Protein AF-A0A814JHU2-F1 (afdb_monomer_lite)

Radius of gyration: 31.2 Å; chains: 1; bounding box: 69×25×78 Å

Organism: Adineta ricciae (NCBI:txid249248)

InterPro domains:
  IPR001770 G-protein, gamma subunit [PR00321] (22-37)
  IPR001770 G-protein, gamma subunit [PR00321] (38-52)
  IPR001770 G-protein, gamma subunit [PR00321] (58-75)
  IPR001770 G-protein, gamma subunit [PTHR13809] (15-80)
  IPR015898 G-protein, gamma subunit-like domain [PF00631] (19-79)
  IPR015898 G-protein, gamma subunit-like domain [PS50058] (15-81)
  IPR015898 G-protein, gamma subunit-like domain [SM00224] (19-81)
  IPR015898 G-protein, gamma subunit-like domain [SM01224] (15-80)
  IPR015898 G-protein, gamma subunit-like domain [cd00068] (19-75)
  IPR036284 G-protein gamma-like domain superfamily [G3DSA:4.10.260.10] (11-80)
  IPR036284 G-protein gamma-like domain superfamily [SSF48670] (14-74)

pLDDT: mean 83.0, std 15.1, range [47.0, 98.31]

Secondary structure (DSSP, 8-state):
-HHHHHHHHHHHHHHHHHHHHHHHHHHHHHHHTTSPPPPHHHHHHHHHHHHHHHGGG-HHHH-PPTT--TTS---------

Foldseek 3Di:
DPPVVVVVVVVVVVVVVVVVVVVVVVVVVVVVVPDDDDDPVVVVVVVVVVCVVCQCVPCVRVPDDPPPDPPPDPPPPPPPD

Sequence (81 aa):
MYNTHLLYFNKRERSMAGVERLERIVAELRNEAKVQRINVSVACQDLVKYCQDHELKDVLVSGFEHRANEFESKRKLCIMI

Structure (mmCIF, N/CA/C/O backbone):
data_AF-A0A814JHU2-F1
#
_entry.id   AF-A0A814JHU2-F1
#
loop_
_atom_site.group_PDB
_atom_site.id
_atom_site.type_symbol
_atom_site.label_atom_id
_atom_site.label_alt_id
_atom_site.label_comp_id
_atom_site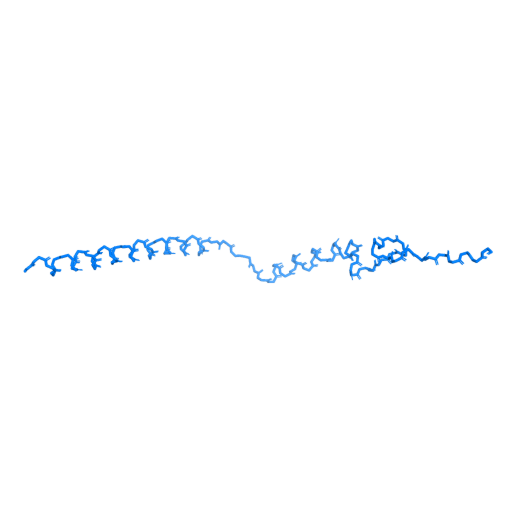.label_asym_id
_atom_site.label_entity_id
_atom_site.label_seq_id
_atom_site.pdbx_PDB_ins_code
_atom_site.Cartn_x
_atom_site.Cartn_y
_atom_site.Cartn_z
_atom_site.occupancy
_atom_site.B_iso_or_equiv
_atom_site.auth_seq_id
_atom_site.auth_comp_id
_atom_site.auth_asym_id
_atom_site.auth_atom_id
_atom_site.pdbx_PDB_model_num
ATOM 1 N N . MET A 1 1 ? -6.613 14.846 55.472 1.00 59.97 1 MET A N 1
ATOM 2 C CA . MET A 1 1 ? -7.775 14.546 54.601 1.00 59.97 1 MET A CA 1
ATOM 3 C C . MET A 1 1 ? -7.693 15.157 53.191 1.00 59.97 1 MET A C 1
ATOM 5 O O . MET A 1 1 ? -8.336 14.630 52.301 1.00 59.97 1 MET A O 1
ATOM 9 N N . TYR A 1 2 ? -6.890 16.204 52.938 1.00 62.66 2 TYR A N 1
ATOM 10 C CA . TYR A 1 2 ? -6.795 16.858 51.613 1.00 62.66 2 TYR A CA 1
ATOM 11 C C . TYR A 1 2 ? -5.988 16.094 50.543 1.00 62.66 2 TYR A C 1
ATOM 13 O O . TYR A 1 2 ? -6.256 16.213 49.352 1.00 62.66 2 TYR A O 1
ATOM 21 N N . ASN A 1 3 ? -5.017 15.278 50.958 1.00 68.50 3 ASN A N 1
ATOM 22 C CA . ASN A 1 3 ? -4.062 14.641 50.044 1.00 68.50 3 ASN A CA 1
ATOM 23 C C . ASN A 1 3 ? -4.700 13.531 49.180 1.00 68.50 3 ASN A C 1
ATOM 25 O O . ASN A 1 3 ? -4.404 13.389 47.999 1.00 68.50 3 ASN A O 1
ATOM 29 N N . THR A 1 4 ? -5.662 12.789 49.733 1.00 73.31 4 THR A N 1
ATOM 30 C CA . THR A 1 4 ? -6.415 11.766 48.993 1.00 73.31 4 THR A CA 1
ATOM 31 C C . THR A 1 4 ? -7.273 12.371 47.885 1.00 73.31 4 THR A C 1
ATOM 33 O O . THR A 1 4 ? -7.277 11.845 46.776 1.00 73.31 4 THR A O 1
ATOM 36 N N . HIS A 1 5 ? -7.952 13.495 48.131 1.00 7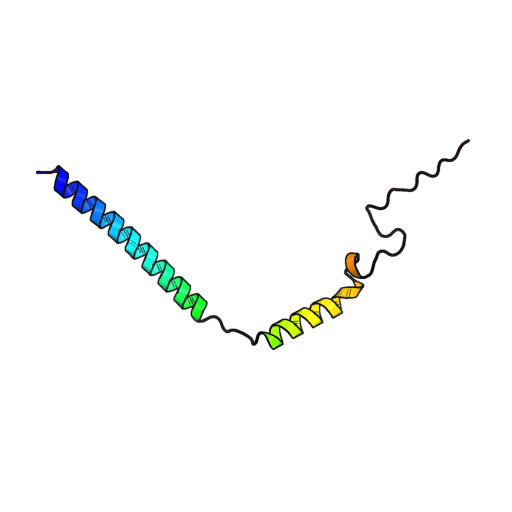5.19 5 HIS A N 1
ATOM 37 C CA . HIS A 1 5 ? -8.784 14.163 47.121 1.00 75.19 5 HIS A CA 1
ATOM 38 C C . HIS A 1 5 ? -7.981 14.622 45.894 1.00 75.19 5 HIS A C 1
ATOM 40 O O . HIS A 1 5 ? -8.435 14.430 44.767 1.00 75.19 5 HIS A O 1
ATOM 46 N N . LEU A 1 6 ? -6.773 15.157 46.102 1.00 75.25 6 LEU A N 1
ATOM 47 C CA . LEU A 1 6 ? -5.855 15.538 45.022 1.00 75.25 6 LEU A CA 1
ATOM 48 C C . LEU A 1 6 ? -5.410 14.328 44.191 1.00 75.25 6 LEU A C 1
ATOM 50 O O . LEU A 1 6 ? -5.382 14.403 42.963 1.00 75.25 6 LEU A O 1
ATOM 54 N N . LEU A 1 7 ? -5.127 13.191 44.834 1.00 77.62 7 LEU A N 1
ATOM 5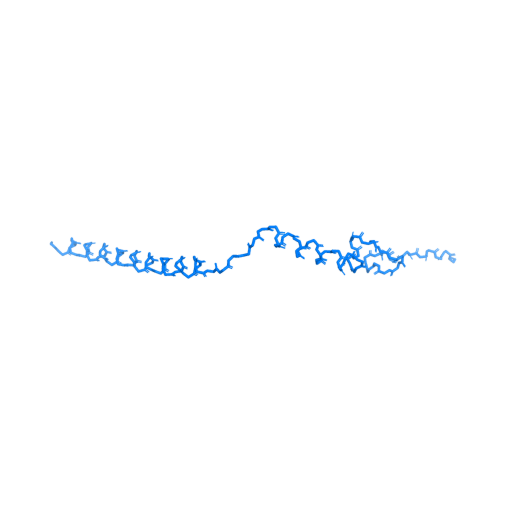5 C CA . LEU A 1 7 ? -4.776 11.952 44.133 1.00 77.62 7 LEU A CA 1
ATOM 56 C C . LEU A 1 7 ? -5.945 11.409 43.298 1.00 77.62 7 LEU A C 1
ATOM 58 O O . LEU A 1 7 ? -5.741 11.007 42.152 1.00 77.62 7 LEU A O 1
ATOM 62 N N . TYR A 1 8 ? -7.170 11.428 43.832 1.00 75.38 8 TYR A N 1
ATOM 63 C CA . TYR A 1 8 ? -8.366 11.023 43.083 1.00 75.38 8 TYR A CA 1
ATOM 64 C C . TYR A 1 8 ? -8.653 11.952 41.901 1.00 75.38 8 TYR A C 1
ATOM 66 O O . TYR A 1 8 ? -8.989 11.470 40.819 1.00 75.38 8 TYR A O 1
ATOM 74 N N . PHE A 1 9 ? -8.487 13.262 42.088 1.00 79.56 9 PHE A N 1
ATOM 75 C CA . PHE A 1 9 ? -8.635 14.255 41.029 1.00 79.56 9 PHE A CA 1
ATOM 76 C C . PHE A 1 9 ? -7.609 14.029 39.909 1.00 79.56 9 PHE A C 1
ATOM 78 O O . PHE A 1 9 ? -7.987 13.851 38.754 1.00 79.56 9 PHE A O 1
ATOM 85 N N . ASN A 1 10 ? -6.327 13.888 40.255 1.00 80.12 10 ASN A N 1
ATOM 86 C CA . ASN A 1 10 ? -5.261 13.659 39.277 1.00 80.12 10 ASN A CA 1
ATOM 87 C C . ASN A 1 10 ? -5.413 12.304 38.553 1.00 80.12 10 ASN A C 1
ATOM 89 O O . ASN A 1 10 ? -5.164 12.202 37.353 1.00 80.12 10 ASN A O 1
ATOM 93 N N . LYS A 1 11 ? -5.877 11.258 39.255 1.00 80.06 11 LYS A N 1
ATOM 94 C CA . LYS A 1 11 ? -6.209 9.960 38.642 1.00 80.06 11 LYS A CA 1
ATOM 95 C C . LYS A 1 11 ? -7.380 10.073 37.658 1.00 80.06 11 LYS A C 1
ATOM 97 O O . LYS A 1 11 ? -7.327 9.442 36.604 1.00 80.06 11 LYS A O 1
ATOM 102 N N . ARG A 1 12 ? -8.409 10.874 37.969 1.00 76.81 12 ARG A N 1
ATOM 103 C CA . ARG A 1 12 ? -9.518 11.165 37.042 1.00 76.81 12 ARG A CA 1
ATOM 104 C C . ARG A 1 12 ? -9.045 11.938 35.815 1.00 76.81 12 ARG A C 1
ATOM 106 O O . ARG A 1 12 ? -9.383 11.521 34.717 1.00 76.81 12 ARG A O 1
ATOM 113 N N . GLU A 1 13 ? -8.227 12.976 35.967 1.00 76.31 13 GLU A N 1
ATOM 114 C CA . GLU A 1 13 ? -7.687 13.730 34.822 1.00 76.31 13 GLU A CA 1
ATOM 115 C C . GLU A 1 13 ? -6.827 12.861 33.900 1.00 76.31 13 GLU A C 1
ATOM 117 O O . GLU A 1 13 ? -7.024 12.874 32.687 1.00 76.31 13 GLU A O 1
ATOM 122 N N . ARG A 1 14 ? -5.943 12.017 34.453 1.00 74.81 14 ARG A N 1
ATOM 123 C CA . ARG A 1 14 ? -5.179 11.048 33.644 1.00 74.81 14 ARG A CA 1
ATOM 124 C C . ARG A 1 14 ? -6.083 10.033 32.946 1.00 74.81 14 ARG A C 1
ATOM 126 O O . ARG A 1 14 ? -5.810 9.659 31.809 1.00 74.81 14 ARG A O 1
ATOM 133 N N . SER A 1 15 ? -7.151 9.591 33.612 1.00 82.06 15 SER A N 1
ATOM 134 C CA . SER A 1 15 ? -8.153 8.715 33.002 1.00 82.06 15 SER A CA 1
ATOM 135 C C . SER A 1 15 ? -8.887 9.415 31.857 1.00 82.06 15 SER A C 1
ATOM 137 O O . SER A 1 15 ? -9.077 8.793 30.819 1.00 82.06 15 SER A O 1
ATOM 139 N N . MET A 1 16 ? -9.265 10.689 32.013 1.00 79.81 16 MET A N 1
ATOM 140 C CA . MET A 1 16 ? -9.927 11.477 30.965 1.00 79.81 16 MET A CA 1
ATOM 141 C C . MET A 1 16 ? -8.997 11.711 29.771 1.00 79.81 16 MET A C 1
ATOM 143 O O . MET A 1 16 ? -9.389 11.424 28.647 1.00 79.81 16 MET A O 1
ATOM 147 N N . ALA A 1 17 ? -7.732 12.075 30.005 1.00 83.38 17 ALA A N 1
ATOM 148 C CA . ALA A 1 17 ? -6.730 12.198 28.941 1.00 83.38 17 ALA A CA 1
ATOM 149 C C . ALA A 1 17 ? -6.496 10.868 28.191 1.00 83.38 17 ALA A C 1
ATOM 151 O O . ALA A 1 17 ? -6.288 10.847 26.975 1.00 83.38 17 ALA A O 1
ATOM 152 N N . GLY A 1 18 ? -6.554 9.738 28.905 1.00 89.19 18 GLY A N 1
ATOM 153 C 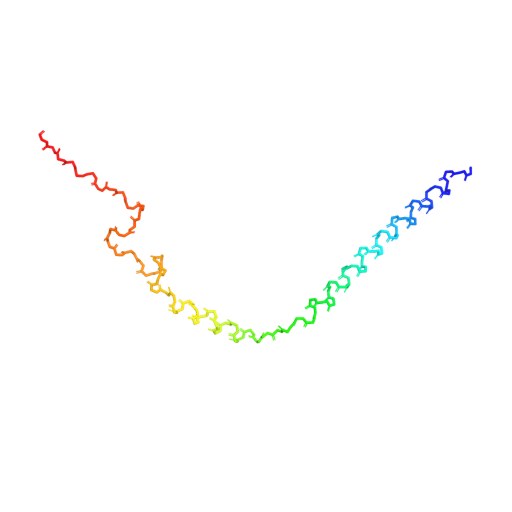CA . GLY A 1 18 ? -6.512 8.404 28.306 1.00 89.19 18 GLY A CA 1
ATOM 154 C C . GLY A 1 18 ? -7.729 8.108 27.424 1.00 89.19 18 GLY A C 1
ATOM 155 O O . GLY A 1 18 ? -7.565 7.576 26.326 1.00 89.19 18 GLY A O 1
ATOM 156 N N . VAL A 1 19 ? -8.929 8.488 27.871 1.00 92.44 19 VAL A N 1
ATOM 157 C CA . VAL A 1 19 ? -10.180 8.333 27.110 1.00 92.44 19 VAL A CA 1
ATOM 158 C C . VAL A 1 19 ? -10.168 9.205 25.855 1.00 92.44 19 VAL A C 1
ATOM 160 O O . VAL A 1 19 ? -10.367 8.676 24.766 1.00 92.44 19 VAL A O 1
ATOM 163 N N . GLU A 1 20 ? -9.817 10.487 25.963 1.00 92.69 20 GLU A N 1
ATOM 164 C CA . GLU A 1 20 ? -9.725 11.405 24.814 1.00 92.69 20 GLU A CA 1
ATOM 165 C C . GLU A 1 20 ? -8.732 10.916 23.750 1.00 92.69 20 GLU A C 1
ATOM 167 O O . GLU A 1 20 ? -8.927 11.088 22.543 1.00 92.69 20 GLU A O 1
ATOM 172 N N . ARG A 1 21 ? -7.626 10.294 24.177 1.00 93.44 21 ARG A N 1
ATOM 173 C CA . ARG A 1 21 ? -6.673 9.670 23.252 1.00 93.44 21 ARG A CA 1
ATOM 174 C C . ARG A 1 21 ? -7.294 8.472 22.534 1.00 93.44 21 ARG A C 1
ATOM 176 O O . ARG A 1 21 ? -7.100 8.331 21.329 1.00 93.44 21 ARG A O 1
ATOM 183 N N . LEU A 1 22 ? -8.010 7.608 23.252 1.00 95.25 22 LEU A N 1
ATOM 184 C CA . LEU A 1 22 ? -8.659 6.435 22.663 1.00 95.25 22 LEU A CA 1
ATOM 185 C C . LEU A 1 22 ? -9.773 6.830 21.690 1.00 95.25 22 LEU A C 1
ATOM 187 O O . LEU A 1 22 ? -9.878 6.232 20.623 1.00 95.25 22 LEU A O 1
ATOM 191 N N . GLU A 1 23 ? -10.554 7.859 22.008 1.00 96.56 23 GLU A N 1
ATOM 192 C CA . GLU A 1 23 ? -11.590 8.386 21.115 1.00 96.56 23 GLU A CA 1
ATOM 193 C C . GLU A 1 23 ? -11.002 8.890 19.795 1.00 96.56 23 GLU A C 1
ATOM 195 O O . GLU A 1 23 ? -11.521 8.555 18.727 1.00 96.56 23 GLU A O 1
ATOM 200 N N . ARG A 1 24 ? -9.877 9.617 19.854 1.00 96.25 24 ARG A N 1
ATOM 201 C CA . ARG A 1 24 ? -9.143 10.045 18.653 1.00 96.25 24 ARG A CA 1
ATOM 202 C C . ARG A 1 24 ? -8.672 8.861 17.812 1.00 96.25 24 ARG A C 1
ATOM 204 O O . ARG A 1 24 ? -8.943 8.836 16.617 1.00 96.25 24 ARG A O 1
ATOM 211 N N . ILE A 1 25 ? -8.061 7.854 18.436 1.00 97.12 25 ILE A N 1
ATOM 212 C CA . ILE A 1 25 ? -7.601 6.643 17.733 1.00 97.12 25 ILE A CA 1
ATOM 213 C C . ILE A 1 25 ? -8.777 5.921 17.066 1.00 97.12 25 ILE A C 1
ATOM 215 O O . ILE A 1 25 ? -8.690 5.513 15.913 1.00 97.12 25 ILE A O 1
ATOM 219 N N . VAL A 1 26 ? -9.909 5.775 17.759 1.00 97.62 26 VAL A N 1
ATOM 220 C CA . VAL A 1 26 ? -11.100 5.133 17.181 1.00 97.62 26 VAL A CA 1
ATOM 221 C C . VAL A 1 26 ? -11.643 5.938 16.000 1.00 97.62 26 VAL A C 1
ATOM 223 O O . VAL A 1 26 ? -12.080 5.345 15.010 1.00 97.62 26 VAL A O 1
ATOM 226 N N . ALA A 1 27 ? -11.622 7.269 16.077 1.00 97.50 27 ALA A N 1
ATOM 227 C CA . ALA A 1 27 ? -12.019 8.125 14.965 1.00 97.50 27 ALA A CA 1
ATOM 228 C C . ALA A 1 27 ? -11.096 7.945 13.745 1.00 97.50 27 ALA A C 1
ATOM 230 O O . ALA A 1 27 ? -11.599 7.785 12.632 1.00 97.50 27 ALA A O 1
ATOM 231 N N . GLU A 1 28 ? -9.777 7.890 13.950 1.00 97.94 28 GLU A N 1
ATOM 232 C CA . GLU A 1 28 ? -8.787 7.632 12.893 1.00 97.94 28 GLU A CA 1
ATOM 233 C C . GLU A 1 28 ? -8.985 6.255 12.255 1.00 97.94 28 GLU A C 1
ATOM 235 O O . GLU A 1 28 ? -9.171 6.161 11.042 1.00 97.94 28 GLU A O 1
ATOM 240 N N . LEU A 1 29 ? -9.091 5.196 13.061 1.00 98.00 29 LEU A N 1
ATOM 241 C CA . LEU A 1 29 ? -9.312 3.834 12.567 1.00 98.00 29 LEU A CA 1
ATOM 242 C C . LEU A 1 29 ? -10.616 3.706 11.769 1.00 98.00 29 LEU A C 1
ATOM 244 O O . LEU A 1 29 ? -10.669 2.999 10.763 1.00 98.00 29 LEU A O 1
ATOM 248 N N . ARG A 1 30 ? -11.681 4.406 12.180 1.00 97.94 30 ARG A N 1
ATOM 249 C CA . ARG A 1 30 ? -12.943 4.453 11.422 1.00 97.94 30 ARG A CA 1
ATOM 250 C C . ARG A 1 30 ? -12.785 5.148 10.074 1.00 97.94 30 ARG A C 1
ATOM 252 O O . ARG A 1 30 ? -13.501 4.786 9.143 1.00 97.94 30 ARG A O 1
ATOM 259 N N . ASN A 1 31 ? -11.906 6.140 9.969 1.00 97.25 31 ASN A N 1
ATOM 260 C CA . ASN A 1 31 ? -11.609 6.803 8.702 1.00 97.25 31 ASN A CA 1
ATOM 261 C C . ASN A 1 31 ? -10.745 5.909 7.806 1.00 97.25 31 ASN A C 1
ATOM 263 O O . ASN A 1 31 ? -11.092 5.711 6.645 1.00 97.25 31 ASN A O 1
ATOM 267 N N . GLU A 1 32 ? -9.697 5.287 8.349 1.00 96.12 32 GLU A N 1
ATOM 268 C CA . GLU A 1 32 ? -8.841 4.349 7.610 1.00 96.12 32 GLU A CA 1
ATOM 269 C C . GLU A 1 32 ? -9.616 3.126 7.102 1.00 96.12 32 GLU A C 1
ATOM 271 O O . GLU A 1 32 ? -9.435 2.688 5.966 1.00 96.12 32 GLU A O 1
ATOM 276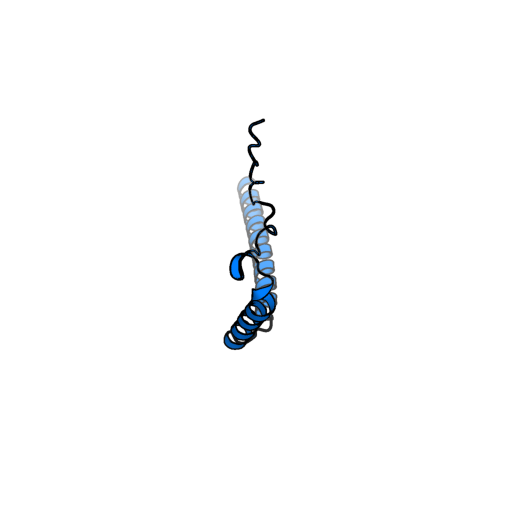 N N . ALA A 1 33 ? -10.549 2.602 7.902 1.00 97.00 33 ALA A N 1
ATOM 277 C CA . ALA A 1 33 ? -11.387 1.473 7.507 1.00 97.00 33 ALA A CA 1
ATOM 278 C C . ALA A 1 33 ? -12.312 1.785 6.317 1.00 97.00 33 ALA A C 1
ATOM 280 O O . ALA A 1 33 ? -12.726 0.860 5.617 1.00 97.00 33 ALA A O 1
ATOM 281 N N . LYS A 1 34 ? -12.633 3.065 6.081 1.00 97.44 34 LYS A N 1
ATOM 282 C CA . LYS A 1 34 ? -13.476 3.516 4.960 1.00 97.44 34 LYS A CA 1
ATOM 283 C C . LYS A 1 34 ? -12.702 3.701 3.654 1.00 97.44 34 LYS A C 1
ATOM 285 O O . LYS A 1 34 ? -13.326 3.962 2.627 1.00 97.44 34 LYS A O 1
ATOM 290 N N . VAL A 1 35 ? -11.374 3.584 3.670 1.00 97.06 35 VAL A N 1
ATOM 291 C CA . VAL A 1 35 ? -10.560 3.702 2.457 1.00 97.06 35 VAL A CA 1
ATOM 292 C C . VAL A 1 35 ? -10.895 2.554 1.505 1.00 97.06 35 VAL A C 1
ATOM 294 O O . VAL A 1 35 ? -10.840 1.377 1.872 1.00 97.06 35 VAL A O 1
ATOM 297 N N . GLN A 1 36 ? -11.244 2.900 0.266 1.00 97.12 36 GLN A N 1
ATOM 298 C CA . GLN A 1 36 ? -11.511 1.914 -0.774 1.00 97.12 36 GLN A CA 1
ATOM 299 C C . GLN A 1 36 ? -10.205 1.226 -1.172 1.00 97.12 36 GLN A C 1
ATOM 301 O O . GLN A 1 36 ? -9.218 1.880 -1.505 1.00 97.12 36 GLN A O 1
ATOM 306 N N . ARG A 1 37 ? -10.204 -0.107 -1.123 1.00 96.44 37 ARG A N 1
ATOM 307 C CA . ARG A 1 37 ? -9.061 -0.930 -1.523 1.00 96.44 37 ARG A CA 1
ATOM 308 C C . ARG A 1 37 ? -9.251 -1.407 -2.956 1.00 96.44 37 ARG A C 1
ATOM 310 O O . ARG A 1 37 ? -10.369 -1.708 -3.365 1.00 96.44 37 ARG A O 1
ATOM 317 N N . ILE A 1 38 ? -8.147 -1.530 -3.680 1.00 97.31 38 ILE A N 1
ATOM 318 C CA . ILE A 1 38 ? -8.096 -2.229 -4.965 1.00 97.31 38 ILE A CA 1
ATOM 319 C C . ILE A 1 38 ? -7.590 -3.658 -4.758 1.00 97.31 38 ILE A C 1
ATOM 321 O O . ILE A 1 38 ? -6.928 -3.958 -3.761 1.00 97.31 38 ILE A O 1
ATOM 325 N N . ASN A 1 39 ? -7.895 -4.546 -5.703 1.00 98.12 39 ASN A N 1
ATOM 326 C CA . ASN A 1 39 ? -7.368 -5.906 -5.674 1.00 98.12 39 ASN A CA 1
ATOM 327 C C . ASN A 1 39 ? -5.844 -5.882 -5.792 1.00 98.12 39 ASN A C 1
ATOM 329 O O . ASN A 1 39 ? -5.292 -5.189 -6.646 1.00 98.12 39 ASN A O 1
ATOM 333 N N . VAL A 1 40 ? -5.175 -6.707 -4.986 1.00 98.06 40 VAL A N 1
ATOM 334 C CA . VAL A 1 40 ? -3.708 -6.814 -4.999 1.00 98.06 40 VAL A CA 1
ATOM 335 C C . VAL A 1 40 ? -3.200 -7.177 -6.394 1.00 98.06 40 VAL A C 1
ATOM 337 O O . VAL A 1 40 ? -2.226 -6.600 -6.855 1.00 98.06 40 VAL A O 1
ATOM 340 N N . SER A 1 41 ? -3.908 -8.052 -7.115 1.00 98.12 41 SER A N 1
ATOM 341 C CA . SER A 1 41 ? -3.561 -8.412 -8.492 1.00 98.12 41 SER A CA 1
ATOM 342 C C . SER A 1 41 ? -3.538 -7.211 -9.444 1.00 98.12 41 SER A C 1
ATOM 344 O O . SER A 1 41 ? -2.664 -7.148 -10.301 1.00 98.12 41 SER A O 1
ATOM 346 N N . VAL A 1 42 ? -4.466 -6.260 -9.288 1.00 98.12 42 VAL A N 1
ATOM 347 C CA . VAL A 1 42 ? -4.529 -5.035 -10.104 1.00 98.12 42 VAL A CA 1
ATOM 348 C C . VAL A 1 42 ? -3.376 -4.108 -9.734 1.00 98.12 42 VAL A C 1
ATOM 350 O O . VAL A 1 42 ? -2.626 -3.699 -10.611 1.00 98.12 42 VAL A O 1
ATOM 353 N N . ALA A 1 43 ? -3.151 -3.881 -8.436 1.00 98.19 43 ALA A N 1
ATOM 354 C CA . ALA A 1 43 ? -2.022 -3.079 -7.966 1.00 98.19 43 ALA A CA 1
ATOM 355 C C . ALA A 1 43 ? -0.674 -3.622 -8.474 1.00 98.19 43 ALA A C 1
ATOM 357 O O . ALA A 1 43 ? 0.187 -2.860 -8.905 1.00 98.19 43 ALA A O 1
ATOM 358 N N . CYS A 1 44 ? -0.492 -4.947 -8.468 1.00 98.19 44 CYS A N 1
ATOM 359 C CA . CYS A 1 44 ? 0.707 -5.582 -9.006 1.00 98.19 44 CYS A CA 1
ATOM 360 C C . CYS A 1 44 ? 0.866 -5.344 -10.513 1.00 98.19 44 CYS A C 1
ATOM 362 O O . CYS A 1 44 ? 1.977 -5.068 -10.957 1.00 98.19 44 CYS A O 1
ATOM 364 N N . GLN A 1 45 ? -0.215 -5.437 -11.293 1.00 98.31 45 GLN A N 1
ATOM 365 C CA . GLN A 1 45 ? -0.169 -5.160 -12.733 1.00 98.31 45 GLN A CA 1
ATOM 366 C C . GLN A 1 45 ? 0.228 -3.710 -13.014 1.00 98.31 45 GLN A C 1
ATOM 368 O O . GLN A 1 45 ? 1.089 -3.477 -13.861 1.00 98.31 45 GLN A O 1
ATOM 373 N N . ASP A 1 46 ? -0.337 -2.760 -12.270 1.00 97.94 46 ASP A N 1
ATOM 374 C CA . ASP A 1 46 ? -0.022 -1.338 -12.416 1.00 97.94 46 ASP A CA 1
ATOM 375 C C . ASP A 1 46 ? 1.451 -1.048 -12.099 1.00 97.94 46 ASP A C 1
ATOM 377 O O . ASP A 1 46 ? 2.118 -0.334 -12.850 1.00 97.94 46 ASP A O 1
ATOM 381 N N . LEU A 1 47 ? 1.984 -1.649 -11.029 1.00 98.00 47 LEU A N 1
ATOM 382 C CA . LEU A 1 47 ? 3.396 -1.517 -10.660 1.00 98.00 47 LEU A CA 1
ATOM 383 C C . LEU A 1 47 ? 4.324 -2.107 -11.726 1.00 98.00 47 LEU A C 1
ATOM 385 O O . LEU A 1 47 ? 5.277 -1.448 -12.137 1.00 98.00 47 LEU A O 1
ATOM 389 N N . VAL A 1 48 ? 4.037 -3.324 -12.202 1.00 97.69 48 VAL A N 1
ATOM 390 C CA . VAL A 1 48 ? 4.838 -3.977 -13.252 1.00 97.69 48 VAL A CA 1
ATOM 391 C C . VAL A 1 48 ? 4.835 -3.140 -14.524 1.00 97.69 48 VAL A C 1
ATOM 393 O O . VAL A 1 48 ? 5.897 -2.893 -15.094 1.00 9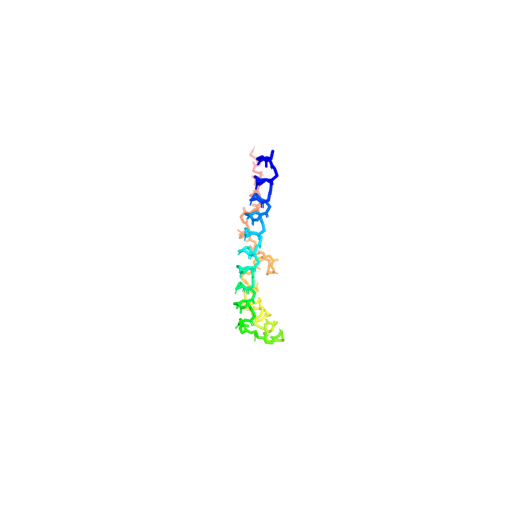7.69 48 VAL A O 1
ATOM 396 N N . LYS A 1 49 ? 3.660 -2.658 -14.938 1.00 97.88 49 LYS A N 1
ATOM 397 C CA . LYS A 1 49 ? 3.522 -1.800 -16.112 1.00 97.88 49 LYS A CA 1
ATOM 398 C C . LYS A 1 49 ? 4.340 -0.520 -15.962 1.00 97.88 49 LYS A C 1
ATOM 400 O O . LYS A 1 49 ? 5.088 -0.170 -16.867 1.00 97.88 49 LYS A O 1
ATOM 405 N N . TYR A 1 50 ? 4.245 0.147 -14.812 1.00 97.62 50 TYR A N 1
ATOM 406 C CA . TYR A 1 50 ? 5.014 1.362 -14.558 1.00 97.62 50 TYR A CA 1
ATOM 407 C C . TYR A 1 50 ? 6.522 1.119 -14.672 1.00 97.62 50 TYR A C 1
ATOM 409 O O . TYR A 1 50 ? 7.217 1.910 -15.311 1.00 97.62 50 TYR A O 1
ATOM 417 N N . CYS A 1 51 ? 7.022 0.024 -14.092 1.00 96.12 51 CYS A N 1
ATOM 418 C CA . CYS A 1 51 ? 8.430 -0.351 -14.200 1.00 96.12 51 CYS A CA 1
ATOM 419 C C . CYS A 1 51 ? 8.846 -0.596 -15.656 1.00 96.12 51 CYS A C 1
ATOM 421 O O . CYS A 1 51 ? 9.857 -0.051 -16.080 1.00 96.12 51 CYS A O 1
ATOM 423 N N . GLN A 1 52 ? 8.056 -1.344 -16.432 1.00 94.94 52 GLN A N 1
ATOM 424 C CA . GLN A 1 52 ? 8.338 -1.620 -17.849 1.00 94.94 52 GLN A CA 1
ATOM 425 C C . GLN A 1 52 ? 8.351 -0.340 -18.696 1.00 94.94 52 GLN A C 1
ATOM 427 O O . GLN A 1 52 ? 9.265 -0.126 -19.489 1.00 94.94 52 GLN A O 1
ATOM 432 N N . ASP A 1 53 ? 7.384 0.555 -18.478 1.00 95.62 53 ASP A N 1
ATOM 433 C CA . ASP A 1 53 ? 7.281 1.829 -19.200 1.00 95.62 53 ASP A CA 1
ATOM 434 C C . ASP A 1 53 ? 8.482 2.766 -18.926 1.00 95.62 53 ASP A C 1
ATOM 436 O O . ASP A 1 53 ? 8.767 3.673 -19.716 1.00 95.62 53 ASP A O 1
ATOM 440 N N . HIS A 1 54 ? 9.192 2.567 -17.809 1.00 94.12 54 HIS A N 1
ATOM 441 C CA . HIS A 1 54 ? 10.311 3.408 -17.368 1.00 94.12 54 HIS A CA 1
ATOM 442 C C . HIS A 1 54 ? 11.669 2.698 -17.371 1.00 94.12 54 HIS A C 1
ATOM 444 O O . HIS A 1 54 ? 12.676 3.349 -17.101 1.00 94.12 54 HIS A O 1
ATOM 450 N N . GLU A 1 55 ? 11.722 1.417 -17.731 1.00 89.44 55 GLU A N 1
ATOM 451 C CA . GLU A 1 55 ? 12.929 0.585 -17.673 1.00 89.44 55 GLU A CA 1
ATOM 452 C C . GLU A 1 55 ? 14.094 1.193 -18.466 1.00 89.44 55 GLU A C 1
ATOM 454 O O . GLU A 1 55 ? 15.214 1.277 -17.979 1.00 89.44 55 GLU A O 1
ATOM 459 N N . LEU A 1 56 ? 13.811 1.722 -19.660 1.00 84.38 56 LEU A N 1
ATOM 460 C CA . LEU A 1 56 ? 14.819 2.335 -20.534 1.00 84.38 56 LEU A CA 1
ATOM 461 C C . LEU A 1 56 ? 15.343 3.688 -20.028 1.00 84.38 56 LEU A C 1
ATOM 463 O O . LEU A 1 56 ? 16.365 4.168 -20.510 1.00 84.38 56 LEU A O 1
ATOM 467 N N . LYS A 1 57 ? 14.622 4.341 -19.109 1.00 86.69 57 LYS A N 1
ATOM 468 C CA . LYS A 1 57 ? 15.043 5.612 -18.493 1.00 86.69 57 LYS A CA 1
ATOM 469 C C . LYS A 1 57 ? 15.836 5.382 -17.212 1.00 86.69 57 LYS A C 1
ATOM 471 O O . LYS A 1 57 ? 16.519 6.296 -16.749 1.00 86.69 57 LYS A O 1
ATOM 476 N N . ASP A 1 58 ? 15.710 4.200 -16.622 1.00 87.31 58 ASP A N 1
ATOM 477 C CA . ASP A 1 58 ? 16.453 3.830 -15.434 1.00 87.31 58 ASP A CA 1
ATOM 478 C C . ASP A 1 58 ? 17.857 3.377 -15.835 1.00 87.31 58 ASP A C 1
ATOM 480 O O . ASP A 1 58 ? 18.097 2.222 -16.178 1.00 87.31 58 ASP A O 1
ATOM 484 N N . VAL A 1 59 ? 18.805 4.309 -15.762 1.00 83.88 59 VAL A N 1
ATOM 485 C CA . VAL A 1 59 ? 20.219 4.085 -16.097 1.00 83.88 59 VAL A CA 1
ATOM 486 C C . VAL A 1 59 ? 20.883 2.989 -15.257 1.00 83.88 59 VAL A C 1
ATOM 488 O O . VAL A 1 59 ? 21.909 2.445 -15.670 1.00 83.88 59 VAL A O 1
ATOM 491 N N . LEU A 1 60 ? 20.321 2.644 -14.092 1.00 84.88 60 LEU A N 1
ATOM 492 C CA . LEU A 1 60 ? 20.822 1.545 -13.265 1.00 84.88 60 LEU A CA 1
ATOM 493 C C . LEU A 1 60 ? 20.368 0.181 -13.795 1.00 84.88 60 LEU A C 1
ATOM 495 O O . LEU A 1 60 ? 21.043 -0.817 -13.546 1.00 84.88 60 LEU A O 1
ATOM 499 N N . VAL A 1 61 ? 19.257 0.146 -14.533 1.00 84.81 61 VAL A N 1
ATOM 500 C CA . VAL A 1 61 ? 18.692 -1.064 -15.144 1.00 84.81 61 VAL A CA 1
ATOM 501 C C . VAL A 1 61 ? 19.143 -1.208 -16.599 1.00 84.81 61 VAL A C 1
ATOM 503 O O . VAL A 1 61 ? 19.648 -2.264 -16.976 1.00 84.81 61 VAL A O 1
ATOM 506 N N . SER A 1 62 ? 19.032 -0.150 -17.409 1.00 83.44 62 SER A N 1
ATOM 507 C CA . SER A 1 62 ? 19.423 -0.153 -18.828 1.00 83.44 62 SER A CA 1
ATOM 508 C C . SER A 1 62 ? 20.938 -0.087 -19.049 1.00 83.44 62 SER A C 1
ATOM 510 O O . SER A 1 62 ? 21.426 -0.398 -20.136 1.00 83.44 62 SER A O 1
ATOM 512 N N . GLY A 1 63 ? 21.690 0.333 -18.030 1.00 76.81 63 GLY A N 1
ATOM 513 C CA . GLY A 1 63 ? 23.108 0.651 -18.136 1.00 76.81 63 GLY A CA 1
ATOM 514 C C . GLY A 1 63 ? 23.364 2.039 -18.727 1.00 76.81 63 GLY A C 1
ATOM 515 O O . GLY A 1 63 ? 22.478 2.701 -19.271 1.00 76.81 63 GLY A O 1
ATOM 516 N N . PHE A 1 64 ? 24.612 2.490 -18.603 1.00 74.19 64 PHE A N 1
ATOM 517 C CA . PHE A 1 64 ? 25.063 3.777 -19.126 1.00 74.19 64 PHE A CA 1
ATOM 518 C C . PHE A 1 64 ? 25.617 3.617 -20.543 1.00 74.19 64 PHE A C 1
ATOM 520 O O . PHE A 1 64 ? 26.529 2.818 -20.771 1.00 74.19 64 PHE A O 1
ATOM 527 N N . GLU A 1 65 ? 25.157 4.449 -21.477 1.00 66.75 65 GLU A N 1
ATOM 528 C CA . GLU A 1 65 ? 25.910 4.696 -22.705 1.00 66.75 65 GLU A CA 1
ATOM 529 C C . GLU A 1 65 ? 27.227 5.404 -22.333 1.00 66.75 65 GLU A C 1
ATOM 531 O O . GLU A 1 65 ? 27.250 6.340 -21.527 1.00 66.75 65 GLU A O 1
ATOM 536 N N . HIS A 1 66 ? 28.350 4.902 -22.854 1.00 57.84 66 HIS A N 1
ATOM 537 C CA . HIS A 1 66 ? 29.703 5.364 -22.518 1.00 57.84 66 HIS A CA 1
ATOM 538 C C . HIS A 1 66 ? 29.780 6.907 -22.530 1.00 57.84 66 HIS A C 1
ATOM 540 O O . HIS A 1 66 ? 29.445 7.518 -23.546 1.00 57.84 66 HIS A O 1
ATOM 546 N N . ARG A 1 67 ? 30.283 7.524 -21.443 1.00 60.84 67 ARG A N 1
ATOM 547 C CA . ARG A 1 67 ? 30.370 8.983 -21.174 1.00 60.84 67 ARG A CA 1
ATOM 548 C C . ARG A 1 67 ? 29.135 9.698 -20.593 1.00 60.84 67 ARG A C 1
ATOM 550 O O . ARG A 1 67 ? 29.255 10.888 -20.311 1.00 60.84 67 ARG A O 1
ATOM 557 N N . ALA A 1 68 ? 27.995 9.034 -20.379 1.00 67.00 68 ALA A N 1
ATOM 558 C CA . ALA A 1 68 ? 26.823 9.653 -19.731 1.00 67.00 68 ALA A CA 1
ATOM 559 C C . ALA A 1 68 ? 26.854 9.595 -18.187 1.00 67.00 68 ALA A C 1
ATOM 561 O O . ALA A 1 68 ? 26.084 10.282 -17.522 1.00 67.00 68 ALA A O 1
ATOM 562 N N . ASN A 1 69 ? 27.734 8.777 -17.604 1.00 71.69 69 ASN A N 1
ATOM 563 C CA . ASN A 1 69 ? 27.865 8.659 -16.155 1.00 71.69 69 ASN A CA 1
ATOM 564 C C . ASN A 1 69 ? 28.705 9.816 -15.584 1.00 71.69 69 ASN A C 1
ATOM 566 O O . ASN A 1 69 ? 29.916 9.869 -15.800 1.00 71.69 69 ASN A O 1
ATOM 570 N N . GLU A 1 70 ? 28.089 10.705 -14.800 1.00 72.81 70 GLU A N 1
ATOM 571 C CA . GLU A 1 70 ? 28.775 11.826 -14.132 1.00 72.81 70 GLU A CA 1
ATOM 572 C C . GLU A 1 70 ? 29.851 11.373 -13.125 1.00 72.81 70 GLU A C 1
ATOM 574 O O . GLU A 1 70 ? 30.786 12.124 -12.838 1.00 72.81 70 GLU A O 1
ATOM 579 N N . PHE A 1 71 ? 29.764 10.133 -12.628 1.00 70.88 71 PHE A N 1
ATOM 580 C CA . PHE A 1 71 ? 30.761 9.527 -11.740 1.00 70.88 71 PHE A CA 1
ATOM 581 C C . PHE A 1 71 ? 31.897 8.819 -12.491 1.00 70.88 71 PHE A C 1
ATOM 583 O O . PHE A 1 71 ? 32.823 8.303 -11.856 1.00 70.88 71 PHE A O 1
ATOM 590 N N . GLU A 1 72 ? 31.859 8.768 -13.828 1.00 67.56 72 GLU A N 1
ATOM 591 C CA . GLU A 1 72 ? 32.973 8.227 -14.598 1.00 67.56 72 GLU A CA 1
ATOM 592 C C . GLU A 1 72 ? 34.199 9.121 -14.376 1.00 67.56 72 GLU A C 1
ATOM 594 O O . GLU A 1 72 ? 34.227 10.308 -14.709 1.00 67.56 72 GLU A O 1
ATOM 599 N N . SER A 1 73 ? 35.237 8.543 -13.768 1.00 64.19 73 SER A N 1
ATOM 600 C CA . SER A 1 73 ? 36.503 9.235 -13.556 1.00 64.19 73 SER A CA 1
ATOM 601 C C . SER A 1 73 ? 37.009 9.724 -14.907 1.00 64.19 73 SER A C 1
ATOM 603 O O . SER A 1 73 ? 37.271 8.905 -15.789 1.00 64.19 73 SER A O 1
ATOM 605 N N . LYS A 1 74 ? 37.172 11.045 -15.080 1.00 64.81 74 LYS A N 1
ATOM 606 C CA . LYS A 1 74 ? 37.830 11.603 -16.269 1.00 64.81 74 LYS A CA 1
ATOM 607 C C . LYS A 1 74 ? 39.143 10.848 -16.439 1.00 64.81 74 LYS A C 1
ATOM 609 O O . LYS A 1 74 ? 40.042 11.018 -15.612 1.00 64.81 74 LYS A O 1
ATOM 614 N N . ARG A 1 75 ? 39.248 9.987 -17.460 1.00 58.56 75 ARG A N 1
ATOM 615 C CA . ARG A 1 75 ? 40.504 9.297 -17.766 1.00 58.56 75 ARG A CA 1
ATOM 616 C C . ARG A 1 75 ? 41.556 10.386 -17.903 1.00 58.56 75 ARG A C 1
ATOM 618 O O . ARG A 1 75 ? 41.487 11.189 -18.832 1.00 58.56 75 ARG A O 1
ATOM 625 N N . LYS A 1 76 ? 42.481 10.470 -16.942 1.00 55.50 76 LYS A N 1
ATOM 626 C CA . LYS A 1 76 ? 43.629 11.361 -17.059 1.00 55.50 76 LYS A CA 1
ATOM 627 C C . LYS A 1 76 ? 44.435 10.817 -18.229 1.00 55.50 76 LYS A C 1
ATOM 629 O O . LYS A 1 76 ? 45.116 9.807 -18.089 1.00 55.50 76 LYS A O 1
ATOM 634 N N . LEU A 1 77 ? 44.298 11.439 -19.397 1.00 55.47 77 LEU A N 1
ATOM 635 C CA . LEU A 1 77 ? 45.252 11.259 -20.479 1.00 55.47 77 LEU A CA 1
ATOM 636 C C . LEU A 1 77 ? 46.578 11.794 -19.940 1.00 55.47 77 LEU A C 1
ATOM 638 O O . LEU A 1 77 ? 46.787 13.002 -19.861 1.00 55.47 77 LEU A O 1
ATOM 642 N N . CYS A 1 78 ? 47.431 10.887 -19.472 1.00 47.00 78 CYS A N 1
ATOM 643 C CA . CYS A 1 78 ? 48.824 11.194 -19.223 1.00 47.00 78 CYS A CA 1
ATOM 644 C C . CYS A 1 78 ? 49.457 11.429 -20.596 1.00 47.00 78 CYS A C 1
ATOM 646 O O . CYS A 1 78 ? 49.822 10.485 -21.291 1.00 47.00 78 CYS A O 1
ATOM 648 N N . ILE A 1 79 ? 49.497 12.688 -21.027 1.00 53.75 79 ILE A N 1
ATOM 649 C CA . ILE A 1 79 ? 50.422 13.107 -22.072 1.00 53.75 79 ILE A CA 1
ATOM 650 C C . ILE A 1 79 ? 51.762 13.262 -21.357 1.00 53.75 79 ILE A C 1
ATOM 652 O O . ILE A 1 79 ? 51.957 14.209 -20.598 1.00 53.75 79 ILE A O 1
ATOM 656 N N . MET A 1 80 ? 52.645 12.286 -21.543 1.00 48.09 80 MET A N 1
ATOM 657 C CA . MET A 1 80 ? 54.067 12.466 -21.268 1.00 48.09 80 MET A CA 1
ATOM 658 C C . MET A 1 80 ? 54.613 13.327 -22.412 1.00 48.09 80 MET A C 1
ATOM 660 O O . MET A 1 80 ? 54.679 12.848 -23.544 1.00 48.09 80 MET A O 1
ATOM 664 N N . ILE A 1 81 ? 54.886 14.604 -22.128 1.00 48.62 81 ILE A N 1
ATOM 665 C CA . ILE A 1 81 ? 55.681 15.495 -22.991 1.00 48.62 81 ILE A CA 1
ATOM 666 C C . ILE A 1 81 ? 57.138 15.350 -22.571 1.00 48.62 81 ILE A C 1
ATOM 668 O O . ILE A 1 81 ? 57.375 15.374 -21.341 1.00 48.62 81 ILE A O 1
#